Protein AF-A0A2J6XEN1-F1 (a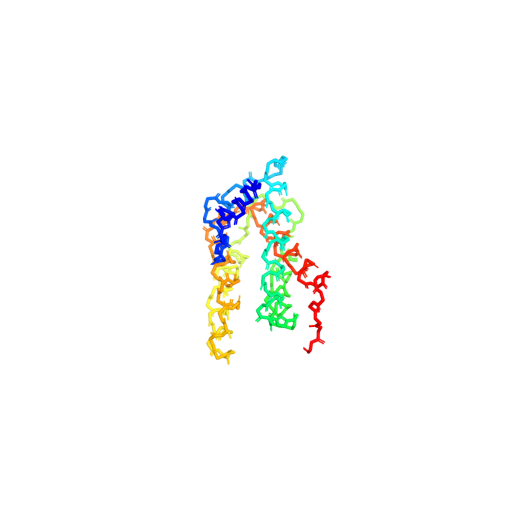fdb_monomer_lite)

Sequence (149 aa):
MVNHSSSGEQRERMPISPEKLKTILGGDTPEAINLLVKEADRLGKALKEKNLTTSQIRNIFGEVRSIEQEVRVGTEKLPPSVQRRLLMLKPKMAYQVGRFGNNQALKDLVETLSAAIDLIGDDVERFHSFVDLFEAILAYHRFYGGRAN

Secondary structure (DSSP, 8-state):
-------------SS--HHHHHHHTT-S-HHHHHHHHHHHHHHHHHHHHTT--HHHHHHHHHHHHHHHTTS-TT-SB--HHHHHHHHHHHHHHHHHHHHTTT-HHHHHHHHHHHHHHHHHTTBHHHHHHHHHHHHHHHHHHHHTT----

Radius of gyration: 16.38 Å; chains: 1; bounding box: 38×24×64 Å

Structure (mmCIF, N/CA/C/O backbone):
data_AF-A0A2J6XEN1-F1
#
_entry.id   AF-A0A2J6XEN1-F1
#
loop_
_atom_site.group_PDB
_atom_site.id
_atom_site.type_symbol
_atom_site.label_atom_id
_atom_site.label_alt_id
_atom_site.label_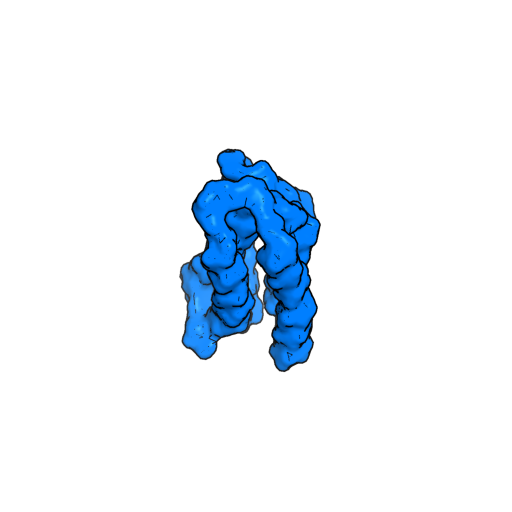comp_id
_atom_site.label_asym_id
_atom_site.label_entity_id
_atom_site.label_seq_id
_atom_site.pdbx_PDB_ins_code
_atom_site.Cartn_x
_atom_site.Cartn_y
_atom_site.Cartn_z
_atom_site.occupancy
_atom_site.B_iso_or_equiv
_atom_site.auth_seq_id
_atom_site.auth_comp_id
_atom_site.auth_asym_id
_atom_site.auth_atom_id
_atom_site.pdbx_PDB_model_num
ATOM 1 N N . ME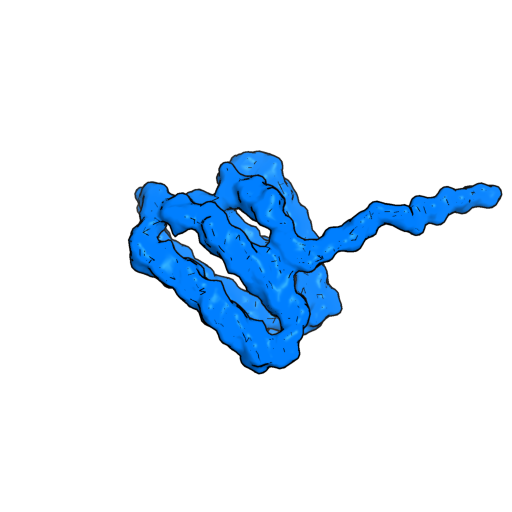T A 1 1 ? -16.884 1.488 -45.072 1.00 37.62 1 MET A N 1
ATOM 2 C CA . MET A 1 1 ? -15.663 1.740 -44.276 1.00 37.62 1 MET A CA 1
ATOM 3 C C . MET A 1 1 ? -16.092 1.876 -42.828 1.00 37.62 1 MET A C 1
ATOM 5 O O . MET A 1 1 ? -16.806 2.814 -42.506 1.00 37.62 1 MET A O 1
ATOM 9 N N . VAL A 1 2 ? -15.787 0.878 -41.999 1.00 37.78 2 VAL A N 1
ATOM 10 C CA . VAL A 1 2 ? -16.187 0.856 -40.587 1.00 37.78 2 VAL A CA 1
ATOM 11 C C . VAL A 1 2 ? -15.109 1.596 -39.800 1.00 37.78 2 VAL A C 1
ATOM 13 O O . VAL A 1 2 ? -14.006 1.074 -39.640 1.00 37.78 2 VAL A O 1
ATOM 16 N N . ASN A 1 3 ? -15.406 2.822 -39.363 1.00 34.50 3 ASN A N 1
ATOM 17 C CA . ASN A 1 3 ? -14.528 3.591 -38.482 1.00 34.50 3 ASN A CA 1
ATOM 18 C C . ASN A 1 3 ? -14.475 2.909 -37.112 1.00 34.50 3 ASN A C 1
ATOM 20 O O . ASN A 1 3 ? -15.335 3.117 -36.260 1.00 34.50 3 ASN A O 1
ATOM 24 N N . HIS A 1 4 ? -13.443 2.095 -36.907 1.00 40.75 4 HIS A N 1
ATOM 25 C CA . HIS A 1 4 ? -13.011 1.685 -35.581 1.00 40.75 4 HIS A CA 1
ATOM 26 C C . HIS A 1 4 ? -12.206 2.833 -34.973 1.00 40.75 4 HIS A C 1
ATOM 28 O O . HIS A 1 4 ? -10.979 2.848 -35.026 1.00 40.75 4 HIS A O 1
ATOM 34 N N . SER A 1 5 ? -12.895 3.807 -34.385 1.00 39.09 5 SER A N 1
ATOM 35 C CA . SER A 1 5 ? -12.264 4.763 -33.476 1.00 39.09 5 SER A CA 1
ATOM 36 C C . SER A 1 5 ? -12.072 4.098 -32.110 1.00 39.09 5 SER A C 1
ATOM 38 O O . SER A 1 5 ? -12.740 4.419 -31.135 1.00 39.09 5 SER A O 1
ATOM 40 N N . SER A 1 6 ? -11.147 3.138 -32.056 1.00 47.09 6 SER A N 1
ATOM 41 C CA . SER A 1 6 ? -10.455 2.759 -30.825 1.00 47.09 6 SER A CA 1
ATOM 42 C C . SER A 1 6 ? -9.430 3.850 -30.543 1.00 47.09 6 SER A C 1
ATOM 44 O O . SER A 1 6 ? -8.404 3.899 -31.215 1.00 47.09 6 SER A O 1
ATOM 46 N N . SER A 1 7 ? -9.730 4.782 -29.637 1.00 48.34 7 SER A N 1
ATOM 47 C CA . SER A 1 7 ? -8.768 5.748 -29.078 1.00 48.34 7 SER A CA 1
ATOM 48 C C . SER A 1 7 ? -9.453 6.554 -27.976 1.00 48.34 7 SER A C 1
ATOM 50 O O . SER A 1 7 ? -10.120 7.543 -28.266 1.00 48.34 7 SER A O 1
ATOM 52 N N . GLY A 1 8 ? -9.313 6.142 -26.714 1.00 39.28 8 GLY A N 1
ATOM 53 C CA . GLY A 1 8 ? -9.844 6.953 -25.616 1.00 39.28 8 GLY A CA 1
ATOM 54 C C . GLY A 1 8 ? -9.902 6.331 -24.227 1.00 39.28 8 GLY A C 1
ATOM 55 O O . GLY A 1 8 ? -10.263 7.050 -23.300 1.00 39.28 8 GLY A O 1
ATOM 56 N N . GLU A 1 9 ? -9.533 5.061 -24.030 1.00 39.81 9 GLU A N 1
ATOM 57 C CA . GLU A 1 9 ? -9.284 4.573 -22.671 1.00 39.81 9 GLU A CA 1
ATOM 58 C C . GLU A 1 9 ? -8.035 5.273 -22.146 1.00 39.81 9 GLU A C 1
ATOM 60 O O . GLU A 1 9 ? -6.895 4.987 -22.522 1.00 39.81 9 GLU A O 1
ATOM 65 N N . GLN A 1 10 ? -8.298 6.307 -21.355 1.00 41.84 10 GLN A N 1
ATOM 66 C CA . GLN A 1 10 ? -7.327 7.109 -20.646 1.00 41.84 10 GLN A CA 1
ATOM 67 C C . GLN A 1 10 ? -6.299 6.164 -20.030 1.00 41.84 10 GLN A C 1
ATOM 69 O O . GLN A 1 10 ? -6.638 5.300 -19.226 1.00 41.84 10 GLN A O 1
ATOM 74 N N . ARG A 1 11 ? -5.036 6.319 -20.442 1.00 50.72 11 ARG A N 1
ATOM 75 C CA . ARG A 1 11 ? -3.883 5.710 -19.778 1.00 50.72 11 ARG A CA 1
ATOM 76 C C . ARG A 1 11 ? -3.931 6.152 -18.320 1.00 50.72 11 ARG A C 1
ATOM 78 O O . ARG A 1 11 ? -3.430 7.230 -18.003 1.00 50.72 11 ARG A O 1
ATOM 85 N N . GLU A 1 12 ? -4.580 5.379 -17.461 1.00 58.53 12 GLU A N 1
ATOM 86 C CA . GLU A 1 12 ? -4.677 5.686 -16.044 1.00 58.53 12 GLU A CA 1
ATOM 87 C C . GLU A 1 12 ? -3.265 5.565 -15.472 1.00 58.53 12 GLU A C 1
ATOM 89 O O . GLU A 1 12 ? -2.726 4.472 -15.277 1.00 58.53 12 GLU A O 1
ATOM 94 N N . ARG A 1 13 ? -2.610 6.723 -15.341 1.00 71.69 13 ARG A N 1
ATOM 95 C CA . ARG A 1 13 ? -1.228 6.832 -14.888 1.00 71.69 13 ARG A CA 1
ATOM 96 C C . ARG A 1 13 ? -1.174 6.296 -13.461 1.00 71.69 13 ARG A C 1
ATOM 98 O O . ARG A 1 13 ? -1.999 6.665 -12.636 1.00 71.69 13 ARG A O 1
ATOM 105 N N . MET A 1 14 ? -0.223 5.409 -13.180 1.00 78.69 14 MET A N 1
ATOM 106 C CA . MET A 1 14 ? 0.229 5.203 -11.802 1.00 78.69 14 MET A CA 1
ATOM 107 C C . MET A 1 14 ? 0.735 6.556 -11.261 1.00 78.69 14 MET A C 1
ATOM 109 O O . MET A 1 14 ? 1.280 7.321 -12.070 1.00 78.69 14 MET A O 1
ATOM 113 N N . PRO A 1 15 ? 0.583 6.872 -9.960 1.00 93.06 15 PRO A N 1
ATOM 114 C CA . PRO A 1 15 ? 0.066 6.058 -8.837 1.00 93.06 15 PRO A CA 1
ATOM 115 C C . PRO A 1 15 ? -1.478 5.950 -8.749 1.00 93.06 15 PRO A C 1
ATOM 117 O O . PRO A 1 15 ? -2.192 6.508 -9.578 1.00 93.06 15 PRO A O 1
ATOM 120 N N . ILE A 1 16 ? -2.022 5.212 -7.765 1.00 95.56 16 ILE A N 1
ATOM 121 C CA . ILE A 1 16 ? -3.467 5.280 -7.431 1.00 95.56 16 ILE A CA 1
ATOM 122 C C . ILE A 1 16 ? -3.774 6.690 -6.898 1.00 95.56 16 ILE A C 1
ATOM 124 O O . ILE A 1 16 ? -3.015 7.227 -6.092 1.00 95.56 16 ILE A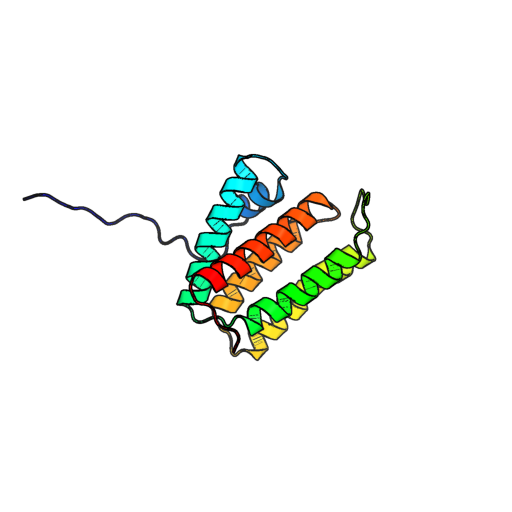 O 1
ATOM 128 N N . SER A 1 17 ? -4.872 7.306 -7.348 1.00 95.12 17 SER A N 1
ATOM 129 C CA . SER A 1 17 ? -5.213 8.673 -6.943 1.00 95.12 17 SER A CA 1
ATOM 130 C C . SER A 1 17 ? -5.669 8.756 -5.476 1.00 95.12 17 SER A C 1
ATOM 132 O O . SER A 1 17 ? -6.288 7.814 -4.973 1.00 95.12 17 SER A O 1
ATOM 134 N N . PRO A 1 18 ? -5.453 9.899 -4.793 1.00 94.62 18 PRO A N 1
ATOM 135 C CA . PRO A 1 18 ? -5.902 10.088 -3.412 1.00 94.62 18 PRO A CA 1
ATOM 136 C C . PRO A 1 18 ? -7.403 9.863 -3.205 1.00 94.62 18 PRO A C 1
ATOM 138 O O . PRO A 1 18 ? -7.795 9.311 -2.185 1.00 94.62 18 PRO A O 1
ATOM 141 N N . GLU A 1 19 ? -8.245 10.240 -4.170 1.00 95.69 19 GLU A N 1
ATOM 142 C CA . GLU A 1 19 ? -9.696 10.027 -4.072 1.00 95.69 19 GLU A CA 1
ATOM 143 C C . GLU A 1 19 ? -10.058 8.539 -4.097 1.00 95.69 19 GLU A C 1
ATOM 145 O O . GLU A 1 19 ? -10.834 8.083 -3.264 1.00 95.69 19 GLU A O 1
ATOM 150 N N . LYS A 1 20 ? -9.421 7.750 -4.973 1.00 97.06 20 LYS A N 1
ATOM 151 C CA . LYS A 1 20 ? -9.609 6.294 -4.979 1.00 97.06 20 LYS A CA 1
ATOM 152 C C . LYS A 1 20 ? -9.099 5.661 -3.689 1.00 97.06 20 LYS A C 1
ATOM 154 O O . LYS A 1 20 ? -9.752 4.769 -3.165 1.00 97.06 20 LYS A O 1
ATOM 159 N N . LEU A 1 21 ? -7.968 6.133 -3.159 1.00 97.81 21 LEU A N 1
ATOM 160 C CA . LEU A 1 21 ? -7.442 5.657 -1.879 1.00 97.81 21 LEU A CA 1
ATOM 161 C C . LEU A 1 21 ? -8.394 5.969 -0.721 1.00 97.81 21 LEU A C 1
ATOM 163 O O . LEU A 1 21 ? -8.613 5.100 0.111 1.00 97.81 21 LEU A O 1
ATOM 167 N N . LYS A 1 22 ? -9.014 7.154 -0.680 1.00 97.25 22 LYS A N 1
ATOM 168 C CA . LYS A 1 22 ? -10.041 7.465 0.329 1.00 97.25 22 LYS A CA 1
ATOM 169 C C . LYS A 1 22 ? -11.226 6.506 0.252 1.00 97.25 22 LYS A C 1
ATOM 171 O O . LYS A 1 22 ? -11.696 6.073 1.295 1.00 97.25 22 LYS A O 1
ATOM 176 N N . THR A 1 23 ? -11.688 6.166 -0.953 1.00 97.62 23 THR A N 1
ATOM 177 C CA . THR A 1 23 ? -12.768 5.186 -1.135 1.00 97.62 23 THR A CA 1
ATOM 178 C C . THR A 1 23 ? -12.332 3.788 -0.704 1.00 97.62 23 THR A C 1
ATOM 180 O O . THR A 1 23 ? -13.044 3.150 0.060 1.00 97.62 23 THR A O 1
ATOM 183 N N . ILE A 1 24 ? -11.154 3.328 -1.141 1.00 97.88 24 ILE A N 1
ATOM 184 C CA . ILE A 1 24 ? -10.606 2.005 -0.793 1.00 97.88 24 ILE A CA 1
ATOM 185 C C . ILE A 1 24 ? -10.436 1.859 0.720 1.00 97.88 24 ILE A C 1
ATOM 187 O O . ILE A 1 24 ? -10.810 0.842 1.285 1.00 97.88 24 ILE A O 1
ATOM 191 N N . LEU A 1 25 ? -9.898 2.885 1.380 1.00 96.81 25 LEU A N 1
ATOM 192 C CA . LEU A 1 25 ? -9.707 2.897 2.829 1.00 96.81 25 LEU A CA 1
ATOM 193 C C . LEU A 1 25 ? -10.995 3.268 3.583 1.00 96.81 25 LEU A C 1
ATOM 195 O O . LEU A 1 25 ? -10.993 3.335 4.802 1.00 96.81 25 LEU A O 1
ATOM 199 N N . GLY A 1 26 ? -12.104 3.528 2.891 1.00 89.81 26 GLY A N 1
ATOM 200 C CA . GLY A 1 26 ? -13.379 3.908 3.501 1.00 89.81 26 GLY A CA 1
ATOM 201 C C . GLY A 1 26 ? -14.093 2.776 4.252 1.00 89.81 26 GLY A C 1
ATOM 202 O O . GLY A 1 26 ? -15.176 3.020 4.782 1.00 89.81 26 GLY A O 1
ATOM 203 N N . GLY A 1 27 ? -13.511 1.572 4.296 1.00 80.81 27 GLY A N 1
ATOM 204 C CA . GLY A 1 27 ? -14.038 0.384 4.973 1.00 80.81 27 GLY A CA 1
ATOM 205 C C . GLY A 1 27 ? -14.698 -0.620 4.023 1.00 80.81 27 GLY A C 1
ATOM 206 O O . GLY A 1 27 ? -14.633 -0.482 2.802 1.00 80.81 27 GLY A O 1
ATOM 207 N N . ASP A 1 28 ? -15.387 -1.613 4.587 1.00 86.31 28 ASP A N 1
ATOM 208 C CA . ASP A 1 28 ? -15.883 -2.810 3.883 1.00 86.31 28 ASP A CA 1
ATOM 209 C C . ASP A 1 28 ? -17.181 -2.599 3.087 1.00 86.31 28 ASP A C 1
ATOM 211 O O . ASP A 1 28 ? -18.137 -3.378 3.149 1.00 86.31 28 ASP A O 1
ATOM 215 N N . THR A 1 29 ? -17.247 -1.521 2.312 1.00 94.06 29 THR A N 1
ATOM 216 C CA . THR A 1 29 ? -18.352 -1.331 1.369 1.00 94.06 29 THR A CA 1
ATOM 217 C C . THR A 1 29 ? -18.104 -2.135 0.088 1.00 94.06 29 THR A C 1
ATOM 219 O O . THR A 1 29 ? -16.957 -2.263 -0.350 1.00 94.06 29 THR A O 1
ATOM 222 N N . PRO A 1 30 ? -19.154 -2.629 -0.599 1.00 95.62 30 PRO A N 1
ATOM 223 C CA . PRO A 1 30 ? -18.983 -3.283 -1.897 1.00 95.62 30 PRO A CA 1
ATOM 224 C C . PRO A 1 30 ? -18.254 -2.406 -2.922 1.00 95.62 30 PRO A C 1
ATOM 226 O O . PRO A 1 30 ? -17.520 -2.916 -3.765 1.00 95.62 30 PRO A O 1
ATOM 229 N N . GLU A 1 31 ? -18.440 -1.086 -2.859 1.00 95.94 31 GLU A N 1
ATOM 230 C CA . GLU A 1 31 ? -17.727 -0.134 -3.711 1.00 95.94 31 GLU A CA 1
ATOM 231 C C . GLU A 1 31 ? -16.223 -0.131 -3.416 1.00 95.94 31 GLU A C 1
ATOM 233 O O . GLU A 1 31 ? -15.424 -0.300 -4.339 1.00 95.94 31 GLU A O 1
ATOM 238 N N . ALA A 1 32 ? -15.839 -0.005 -2.143 1.00 96.75 32 ALA A N 1
ATOM 239 C CA . ALA A 1 32 ? -14.444 -0.009 -1.716 1.00 96.75 32 ALA A CA 1
ATOM 240 C C . ALA A 1 32 ? -13.739 -1.323 -2.074 1.00 96.75 32 ALA A C 1
ATOM 242 O O . ALA A 1 32 ? -12.662 -1.287 -2.667 1.00 96.75 32 ALA A O 1
ATOM 243 N N . ILE A 1 33 ? -14.374 -2.470 -1.807 1.00 96.50 33 ILE A N 1
ATOM 244 C CA . ILE A 1 33 ? -13.817 -3.800 -2.100 1.00 96.50 33 ILE A CA 1
ATOM 245 C C . ILE A 1 33 ? -13.600 -3.977 -3.607 1.00 96.50 33 ILE A C 1
ATOM 247 O O . ILE A 1 33 ? -12.515 -4.364 -4.046 1.00 96.50 33 ILE A O 1
ATOM 251 N N . ASN A 1 34 ? -14.606 -3.654 -4.426 1.00 97.50 34 ASN A N 1
ATOM 252 C CA . ASN A 1 34 ? -14.480 -3.756 -5.881 1.00 97.50 34 ASN A CA 1
ATOM 253 C C . ASN A 1 34 ? -13.402 -2.809 -6.424 1.00 97.50 34 ASN A C 1
ATOM 255 O O . ASN A 1 34 ? -12.652 -3.179 -7.332 1.00 97.50 34 ASN A O 1
ATOM 259 N N . LEU A 1 35 ? -13.306 -1.596 -5.873 1.00 97.88 35 LEU A N 1
ATOM 260 C CA . LEU A 1 35 ? -12.293 -0.630 -6.279 1.00 97.88 35 LEU A CA 1
ATOM 261 C C . LEU A 1 35 ? -10.885 -1.073 -5.862 1.00 97.88 35 LEU A C 1
ATOM 263 O O . LEU A 1 35 ? -9.965 -0.953 -6.668 1.00 97.88 35 LEU A O 1
ATOM 267 N N . LEU A 1 36 ? -10.722 -1.634 -4.660 1.00 97.94 36 LEU A N 1
ATOM 268 C CA . LEU A 1 36 ? -9.466 -2.202 -4.168 1.00 97.94 36 LEU A CA 1
ATOM 269 C C . LEU A 1 36 ? -8.967 -3.277 -5.126 1.00 97.94 36 LEU A C 1
ATOM 271 O O . LEU A 1 36 ? -7.853 -3.168 -5.633 1.00 97.94 36 LEU A O 1
ATOM 275 N N . VAL A 1 37 ? -9.805 -4.275 -5.427 1.00 97.94 37 VAL A N 1
ATOM 276 C CA . VAL A 1 37 ? -9.445 -5.384 -6.323 1.00 97.94 37 VAL A CA 1
ATOM 277 C C . VAL A 1 37 ? -9.078 -4.860 -7.713 1.00 97.94 37 VAL A C 1
ATOM 279 O O . VAL A 1 37 ? -8.037 -5.230 -8.256 1.00 97.94 37 VAL A O 1
ATOM 282 N N . LYS A 1 38 ? -9.884 -3.946 -8.270 1.00 97.94 38 LYS A N 1
ATOM 283 C CA . LYS A 1 38 ? -9.644 -3.349 -9.591 1.00 97.94 38 LYS A CA 1
ATOM 284 C C . LYS A 1 38 ? -8.326 -2.572 -9.655 1.00 97.94 38 LYS A C 1
ATOM 286 O O . LYS A 1 38 ? -7.567 -2.721 -10.614 1.00 97.94 38 LYS A O 1
ATOM 291 N N . GLU A 1 39 ? -8.049 -1.723 -8.668 1.00 97.88 39 GLU A N 1
ATOM 292 C CA . GLU A 1 39 ? -6.821 -0.924 -8.647 1.00 97.88 39 GLU A CA 1
ATOM 293 C C . GLU A 1 39 ? -5.587 -1.771 -8.336 1.00 97.88 39 GLU A C 1
ATOM 295 O O . GLU A 1 39 ? -4.525 -1.525 -8.912 1.00 97.88 39 GLU A O 1
ATOM 300 N N . ALA A 1 40 ? -5.723 -2.786 -7.481 1.00 97.75 40 ALA A N 1
ATOM 301 C CA . ALA A 1 40 ? -4.664 -3.740 -7.192 1.00 97.75 40 ALA A CA 1
ATOM 302 C C . ALA A 1 40 ? -4.271 -4.551 -8.433 1.00 97.75 40 ALA A C 1
ATOM 304 O O . ALA A 1 40 ? -3.079 -4.695 -8.708 1.00 97.75 40 ALA A O 1
ATOM 305 N N . ASP A 1 41 ? -5.253 -5.012 -9.213 1.00 98.00 41 ASP A N 1
ATOM 306 C CA . ASP A 1 41 ? -5.041 -5.684 -10.497 1.00 98.00 41 ASP A CA 1
ATOM 307 C C . ASP A 1 41 ? -4.284 -4.780 -11.479 1.00 98.00 41 ASP A C 1
ATOM 309 O O . ASP A 1 41 ? -3.172 -5.095 -11.926 1.00 98.00 41 ASP A O 1
ATOM 313 N N . ARG A 1 42 ? -4.837 -3.586 -11.729 1.00 96.19 42 ARG A N 1
ATOM 314 C CA . ARG A 1 42 ? -4.246 -2.582 -12.622 1.00 96.19 42 ARG A CA 1
ATOM 315 C C . ARG A 1 42 ? -2.803 -2.257 -12.232 1.00 96.19 42 ARG A C 1
ATOM 317 O O . ARG A 1 42 ? -1.918 -2.242 -13.092 1.00 96.19 42 ARG A O 1
ATOM 324 N N . LEU A 1 43 ? -2.560 -1.982 -10.950 1.00 96.12 43 LEU A N 1
ATOM 325 C CA . LEU A 1 43 ? -1.240 -1.607 -10.458 1.00 96.12 43 LEU A CA 1
ATOM 326 C C . LEU A 1 43 ? -0.278 -2.799 -10.485 1.00 96.12 43 LEU A C 1
ATOM 328 O O . LEU A 1 43 ? 0.836 -2.656 -10.984 1.00 96.12 43 LEU A O 1
ATOM 332 N N . GLY A 1 44 ? -0.703 -3.981 -10.033 1.00 95.62 44 GLY A N 1
ATOM 333 C CA . GLY A 1 44 ? 0.098 -5.206 -10.069 1.00 95.62 44 GLY A CA 1
ATOM 334 C C . GLY A 1 44 ? 0.584 -5.540 -11.482 1.00 95.62 44 GLY A C 1
ATOM 335 O O . GLY A 1 44 ? 1.775 -5.807 -11.684 1.00 95.62 44 GLY A O 1
ATOM 336 N N . LYS A 1 45 ? -0.302 -5.422 -12.481 1.00 95.38 45 LYS A N 1
ATOM 337 C CA . LYS A 1 45 ? 0.039 -5.566 -13.903 1.00 95.38 45 LYS A CA 1
ATOM 338 C C . LYS A 1 45 ? 1.084 -4.547 -14.350 1.00 95.38 45 LYS A C 1
ATOM 340 O O . LYS A 1 45 ? 2.117 -4.926 -14.904 1.00 95.38 45 LYS A O 1
ATOM 345 N N . ALA A 1 46 ? 0.848 -3.266 -14.071 1.00 94.25 46 ALA A N 1
ATOM 346 C CA . ALA A 1 46 ? 1.733 -2.185 -14.491 1.00 94.25 46 ALA A CA 1
ATOM 347 C C . ALA A 1 46 ? 3.132 -2.287 -13.851 1.00 94.25 46 ALA A C 1
ATOM 349 O O . ALA A 1 46 ? 4.144 -2.059 -14.516 1.00 94.25 46 ALA A O 1
ATOM 350 N N . LEU A 1 47 ? 3.216 -2.695 -12.579 1.00 93.75 47 LEU A N 1
ATOM 351 C CA . LEU A 1 47 ? 4.488 -2.941 -11.892 1.00 93.75 47 LEU A CA 1
ATOM 352 C C . LEU A 1 47 ? 5.281 -4.069 -12.558 1.00 93.75 47 LEU A C 1
ATOM 354 O O . LEU A 1 47 ? 6.496 -3.950 -12.734 1.00 93.75 47 LEU A O 1
ATOM 358 N N . LYS A 1 48 ? 4.599 -5.146 -12.968 1.00 93.50 48 LYS A N 1
ATOM 359 C CA . LYS A 1 48 ? 5.228 -6.240 -13.712 1.00 93.50 48 LYS A CA 1
ATOM 360 C C . LYS A 1 48 ? 5.704 -5.772 -15.084 1.00 93.50 48 LYS A C 1
ATOM 362 O O . LYS A 1 48 ? 6.814 -6.111 -15.484 1.00 93.50 48 LYS A O 1
ATOM 367 N N . GLU A 1 49 ? 4.893 -5.011 -15.818 1.00 92.31 49 GLU A N 1
ATOM 368 C CA . GLU A 1 49 ? 5.249 -4.502 -17.154 1.00 92.31 49 GLU A CA 1
ATOM 369 C C . GLU A 1 49 ? 6.480 -3.591 -17.112 1.00 92.31 49 GLU A C 1
ATOM 371 O O . GLU A 1 49 ? 7.295 -3.599 -18.033 1.00 92.31 49 GLU A O 1
ATOM 376 N N . LYS A 1 50 ? 6.664 -2.873 -16.002 1.00 90.94 50 LYS A N 1
ATOM 377 C CA . LYS A 1 50 ? 7.852 -2.059 -15.728 1.00 90.94 50 LYS A CA 1
ATOM 378 C C . LYS A 1 50 ? 8.998 -2.830 -15.047 1.00 90.94 50 LYS A C 1
ATOM 380 O O . LYS A 1 50 ? 9.937 -2.210 -14.552 1.00 90.94 50 LYS A O 1
ATOM 385 N N . ASN A 1 51 ? 8.951 -4.165 -15.034 1.00 89.62 51 ASN A N 1
ATOM 386 C CA . ASN A 1 51 ? 9.989 -5.059 -14.507 1.00 89.62 51 ASN A CA 1
ATOM 387 C C . ASN A 1 51 ? 10.356 -4.832 -13.027 1.00 89.62 51 ASN A C 1
ATOM 389 O O . ASN A 1 51 ? 11.503 -5.059 -12.634 1.00 89.62 51 ASN A O 1
ATOM 393 N N . LEU A 1 52 ? 9.410 -4.400 -12.184 1.00 91.38 52 LEU A N 1
ATOM 394 C CA . LEU A 1 52 ? 9.650 -4.366 -10.741 1.00 91.38 52 LEU A CA 1
ATOM 395 C C . LEU A 1 52 ? 9.782 -5.801 -10.209 1.00 91.38 52 LEU A C 1
ATOM 397 O O . LEU A 1 52 ? 8.949 -6.654 -10.527 1.00 91.38 52 LEU A O 1
ATOM 401 N N . THR A 1 53 ? 10.817 -6.093 -9.417 1.00 90.31 53 THR A N 1
ATOM 402 C CA . THR A 1 53 ? 11.040 -7.462 -8.929 1.00 90.31 53 THR A CA 1
ATOM 403 C C . THR A 1 53 ? 10.160 -7.776 -7.722 1.00 90.31 53 THR A C 1
ATOM 405 O O . THR A 1 53 ? 9.843 -6.909 -6.906 1.00 90.31 53 THR A O 1
ATOM 408 N N . THR A 1 54 ? 9.821 -9.057 -7.541 1.00 88.56 54 THR A N 1
ATOM 409 C CA . THR A 1 54 ? 9.072 -9.487 -6.348 1.00 88.56 54 THR A CA 1
ATOM 410 C C . THR A 1 54 ? 9.866 -9.238 -5.066 1.00 88.56 54 THR A C 1
ATOM 412 O O . THR A 1 54 ? 9.268 -8.962 -4.034 1.00 88.56 54 THR A O 1
ATOM 415 N N . SER A 1 55 ? 11.201 -9.335 -5.101 1.00 88.50 55 SER A N 1
ATOM 416 C CA . SER A 1 55 ? 12.054 -9.078 -3.935 1.00 88.50 55 SER A CA 1
ATOM 417 C C . SER A 1 55 ? 11.942 -7.629 -3.452 1.00 88.50 55 SER A C 1
ATOM 419 O O . SER A 1 55 ? 11.819 -7.409 -2.250 1.00 88.50 55 SER A O 1
ATOM 421 N N . GLN A 1 56 ? 11.877 -6.654 -4.364 1.00 88.44 56 GLN A N 1
ATOM 422 C CA . GLN A 1 56 ? 11.679 -5.244 -4.010 1.00 88.44 56 GLN A CA 1
ATOM 423 C C . GLN A 1 56 ? 10.325 -5.012 -3.328 1.00 88.44 56 GLN A C 1
ATOM 425 O O . GLN A 1 56 ? 10.274 -4.404 -2.263 1.00 88.44 56 GLN A O 1
ATOM 430 N N . ILE A 1 57 ? 9.244 -5.560 -3.891 1.00 90.81 57 ILE A N 1
ATOM 431 C CA . ILE A 1 57 ? 7.894 -5.430 -3.318 1.00 90.81 57 ILE A CA 1
ATOM 432 C C . ILE A 1 57 ? 7.807 -6.162 -1.968 1.00 90.81 57 ILE A C 1
ATOM 434 O O . ILE A 1 57 ? 7.315 -5.611 -0.984 1.00 90.81 57 ILE A O 1
ATOM 438 N N . ARG A 1 58 ? 8.342 -7.390 -1.890 1.00 90.12 58 ARG A N 1
ATOM 439 C CA . ARG A 1 58 ? 8.312 -8.236 -0.686 1.00 90.12 58 ARG A CA 1
ATOM 440 C C . ARG A 1 58 ? 9.056 -7.605 0.487 1.00 90.12 58 ARG A C 1
ATOM 442 O O . ARG A 1 58 ? 8.599 -7.756 1.612 1.00 90.12 58 ARG A O 1
ATOM 449 N N . ASN A 1 59 ? 10.169 -6.913 0.246 1.00 89.19 59 ASN A N 1
ATOM 450 C CA . ASN A 1 59 ? 10.916 -6.250 1.318 1.00 89.19 59 ASN A CA 1
ATOM 451 C C . ASN A 1 59 ? 10.062 -5.196 2.035 1.00 89.19 59 ASN A C 1
ATOM 453 O O . ASN A 1 59 ? 10.096 -5.116 3.258 1.00 89.19 59 ASN A O 1
ATOM 457 N N . ILE A 1 60 ? 9.272 -4.424 1.285 1.00 93.69 60 ILE A N 1
ATOM 458 C CA . ILE A 1 60 ? 8.353 -3.429 1.852 1.00 93.69 60 ILE A CA 1
ATOM 459 C C . ILE A 1 60 ? 7.163 -4.138 2.520 1.00 93.69 60 ILE A C 1
ATOM 461 O O . ILE A 1 60 ? 6.821 -3.833 3.660 1.00 93.69 60 ILE A O 1
ATOM 465 N N . PHE A 1 61 ? 6.569 -5.130 1.848 1.00 95.69 61 PHE A N 1
ATOM 466 C CA . PHE A 1 61 ? 5.416 -5.873 2.370 1.00 95.69 61 PHE A CA 1
ATOM 467 C C . PHE A 1 61 ? 5.720 -6.629 3.668 1.00 95.69 61 PHE A C 1
ATOM 469 O O . PHE A 1 61 ? 4.895 -6.657 4.575 1.00 95.69 61 PHE A O 1
ATOM 476 N N . GLY A 1 62 ? 6.919 -7.202 3.799 1.00 96.06 62 GLY A N 1
ATOM 477 C CA . GLY A 1 62 ? 7.344 -7.876 5.025 1.00 96.06 62 GLY A CA 1
ATOM 478 C C . GLY A 1 62 ? 7.379 -6.936 6.230 1.00 96.06 62 GLY A C 1
ATOM 479 O O . GLY A 1 62 ? 7.007 -7.336 7.331 1.00 96.06 62 GLY A O 1
ATOM 480 N N . GLU A 1 63 ? 7.764 -5.673 6.030 1.00 95.31 63 GLU A N 1
ATOM 481 C CA . GLU A 1 63 ? 7.729 -4.682 7.104 1.00 95.31 63 GLU A CA 1
ATOM 482 C C . GLU A 1 63 ? 6.292 -4.301 7.482 1.00 95.31 63 GLU A C 1
ATOM 484 O O . GLU A 1 63 ? 5.985 -4.209 8.668 1.00 95.31 63 GLU A O 1
ATOM 489 N N . VAL A 1 64 ? 5.400 -4.164 6.495 1.00 97.44 64 VAL A N 1
ATOM 490 C CA . VAL A 1 64 ? 3.964 -3.932 6.727 1.00 97.44 64 VAL A CA 1
ATOM 491 C C . VAL A 1 64 ? 3.340 -5.081 7.522 1.00 97.44 64 VAL A C 1
ATOM 493 O O . VAL A 1 64 ? 2.727 -4.829 8.555 1.00 97.44 64 VAL A O 1
ATOM 496 N N . ARG A 1 65 ? 3.586 -6.339 7.132 1.00 97.62 65 ARG A N 1
ATOM 497 C CA . ARG A 1 65 ? 3.131 -7.525 7.883 1.00 97.62 65 ARG A CA 1
ATOM 498 C C . ARG A 1 65 ? 3.689 -7.565 9.309 1.00 97.62 65 ARG A C 1
ATOM 500 O O . ARG A 1 65 ? 2.988 -7.941 10.240 1.00 97.62 65 ARG A O 1
ATOM 507 N N . SER A 1 66 ? 4.938 -7.144 9.512 1.00 97.44 66 SER A N 1
ATOM 508 C CA . SER A 1 66 ? 5.523 -7.041 10.857 1.00 97.44 66 SER A CA 1
ATOM 509 C C . SER A 1 66 ? 4.868 -5.955 11.720 1.00 97.44 66 SER A C 1
ATOM 511 O O . SER A 1 66 ? 4.879 -6.073 12.943 1.00 97.44 66 SER A O 1
ATOM 513 N N . ILE A 1 67 ? 4.353 -4.878 11.125 1.00 97.00 67 ILE A N 1
ATOM 514 C CA . ILE A 1 67 ? 3.580 -3.854 11.847 1.00 97.00 67 ILE A CA 1
ATOM 515 C C . ILE A 1 67 ? 2.189 -4.390 12.177 1.00 97.00 67 ILE A C 1
ATOM 517 O O . ILE A 1 67 ? 1.728 -4.240 13.302 1.00 97.00 67 ILE A O 1
ATOM 521 N N . GLU A 1 68 ? 1.551 -5.061 11.223 1.00 97.06 68 GLU A N 1
ATOM 522 C CA . GLU A 1 68 ? 0.229 -5.661 11.399 1.00 97.06 68 GLU A CA 1
ATOM 523 C C . GLU A 1 68 ? 0.192 -6.679 12.540 1.00 97.06 68 GLU A C 1
ATOM 525 O O . GLU A 1 68 ? -0.718 -6.650 13.359 1.00 97.06 68 GLU A O 1
ATOM 530 N N . GLN A 1 69 ? 1.230 -7.505 12.678 1.00 96.31 69 GLN A N 1
ATOM 531 C CA . GLN A 1 69 ? 1.358 -8.464 13.782 1.00 96.31 69 GLN A CA 1
ATOM 532 C C . GLN A 1 69 ? 1.387 -7.824 15.182 1.00 96.31 69 GLN A C 1
ATOM 534 O O . GLN A 1 69 ? 1.160 -8.521 16.171 1.00 96.31 69 GLN A O 1
ATOM 539 N N . GLU A 1 70 ? 1.677 -6.524 15.301 1.00 95.00 70 GLU A N 1
ATOM 540 C CA . GLU A 1 70 ? 1.616 -5.809 16.582 1.00 95.00 70 GLU A CA 1
ATOM 541 C C . GLU A 1 70 ? 0.199 -5.327 16.929 1.00 95.00 70 GLU A C 1
ATOM 543 O O . GLU A 1 70 ? -0.066 -4.993 18.088 1.00 95.00 70 GLU A O 1
ATOM 548 N N . VAL A 1 71 ? -0.714 -5.303 15.953 1.00 95.56 71 VAL A N 1
ATOM 549 C CA . VAL A 1 71 ? -2.116 -4.926 16.143 1.00 95.56 71 VAL A CA 1
ATOM 550 C C . VAL A 1 71 ? -2.877 -6.140 16.672 1.00 95.56 71 VAL A C 1
ATOM 552 O O . VAL A 1 71 ? -2.989 -7.176 16.022 1.00 95.56 71 VAL A O 1
ATOM 555 N N . ARG A 1 72 ? -3.383 -6.039 17.903 1.00 91.94 72 ARG A N 1
ATOM 556 C CA . ARG A 1 72 ? -4.113 -7.137 18.549 1.00 91.94 72 ARG A CA 1
ATOM 557 C C . ARG A 1 72 ? -5.556 -7.181 18.066 1.00 91.94 72 ARG A C 1
ATOM 559 O O . ARG A 1 72 ? -6.154 -6.143 17.789 1.00 91.94 72 ARG A O 1
ATOM 566 N N . VAL A 1 73 ? -6.147 -8.373 18.074 1.00 90.00 73 VAL A N 1
ATOM 567 C CA . VAL A 1 73 ? -7.590 -8.536 17.860 1.00 90.00 73 VAL A CA 1
ATOM 568 C C . VAL A 1 73 ? -8.351 -7.694 18.891 1.00 90.00 73 VAL A C 1
ATOM 570 O O . VAL A 1 73 ? -8.012 -7.713 20.075 1.00 90.00 73 VAL A O 1
ATOM 573 N N . GLY A 1 74 ? -9.358 -6.947 18.434 1.00 91.25 74 GLY A N 1
ATOM 574 C CA . GLY A 1 74 ? -10.144 -6.041 19.278 1.00 91.25 74 GLY A CA 1
ATOM 575 C C . GLY A 1 74 ? -9.484 -4.688 19.562 1.00 91.25 74 GLY A C 1
ATOM 576 O O . GLY A 1 74 ? -9.965 -3.954 20.419 1.00 91.25 74 GLY A O 1
ATOM 577 N N . THR A 1 75 ? -8.387 -4.343 18.880 1.00 93.38 75 THR A N 1
ATOM 578 C CA . THR A 1 75 ? -7.829 -2.985 18.934 1.00 93.38 75 THR A CA 1
ATOM 579 C C . THR A 1 75 ? -8.818 -2.004 18.304 1.00 93.38 75 THR A C 1
ATOM 581 O O . THR A 1 75 ? -9.139 -2.141 17.131 1.00 93.38 75 THR A O 1
ATOM 584 N N . GLU A 1 76 ? -9.279 -1.007 19.062 1.00 93.69 76 GLU A N 1
ATOM 585 C CA . GLU A 1 76 ? -10.186 0.036 18.549 1.00 93.69 76 GLU A CA 1
ATOM 586 C C . GLU A 1 76 ? -9.438 1.131 17.773 1.00 93.69 76 GLU A C 1
ATOM 588 O O . GLU A 1 76 ? -9.950 1.687 16.806 1.00 93.69 76 GLU A O 1
ATOM 593 N N . LYS A 1 77 ? -8.215 1.454 18.212 1.00 96.94 77 LYS A N 1
ATOM 594 C CA . LYS A 1 77 ? -7.345 2.475 17.618 1.00 96.94 77 LYS A CA 1
ATOM 595 C C . LYS A 1 77 ? -5.904 2.008 17.603 1.00 96.94 77 LYS A C 1
ATOM 597 O O . LYS A 1 77 ? -5.429 1.428 18.582 1.00 96.94 77 LYS A O 1
ATOM 602 N N . LEU A 1 78 ? -5.182 2.316 16.530 1.00 97.50 78 LEU A N 1
ATOM 603 C CA . LEU A 1 78 ? -3.774 1.958 16.409 1.00 97.50 78 LEU A CA 1
ATOM 604 C C . LEU A 1 78 ? -2.978 2.565 17.573 1.00 97.50 78 LEU A C 1
ATOM 606 O O . LEU A 1 78 ? -3.062 3.774 17.806 1.00 97.50 78 LEU A O 1
ATOM 610 N N . PRO A 1 79 ? -2.165 1.781 18.299 1.00 96.50 79 PRO A N 1
ATOM 611 C CA . PRO A 1 79 ? -1.348 2.330 19.369 1.00 96.50 79 PRO A CA 1
ATOM 612 C C . PRO A 1 79 ? -0.267 3.268 18.800 1.00 96.50 79 PRO A C 1
ATOM 614 O O . PRO A 1 79 ? 0.206 3.057 17.678 1.00 96.50 79 PRO A O 1
ATOM 617 N N . PRO A 1 80 ? 0.209 4.269 19.569 1.00 96.88 80 PRO A N 1
ATOM 618 C CA . PRO A 1 80 ? 1.221 5.219 19.096 1.00 96.88 80 PRO A CA 1
ATOM 619 C C . PRO A 1 80 ? 2.507 4.568 18.561 1.00 96.88 80 PRO A C 1
ATOM 621 O O . PRO A 1 80 ? 3.145 5.103 17.655 1.00 96.88 80 PRO A O 1
ATOM 624 N N . SER A 1 81 ? 2.890 3.399 19.088 1.00 96.00 81 SER A N 1
ATOM 625 C CA . SER A 1 81 ? 4.028 2.619 18.586 1.00 96.00 81 SER A CA 1
ATOM 626 C C . SER A 1 81 ? 3.820 2.152 17.143 1.00 96.00 81 SER A C 1
ATOM 628 O O . SER A 1 81 ? 4.713 2.333 16.313 1.00 96.00 81 SER A O 1
ATOM 630 N N . VAL A 1 82 ? 2.636 1.622 16.830 1.00 97.38 82 VAL A N 1
ATOM 631 C CA . VAL A 1 82 ? 2.250 1.168 15.487 1.00 97.38 82 VAL A CA 1
ATOM 632 C C . VAL A 1 82 ? 2.133 2.356 14.540 1.00 97.38 82 VAL A C 1
ATOM 634 O O . VAL A 1 82 ? 2.755 2.337 13.479 1.00 97.38 82 VAL A O 1
ATOM 637 N N . GLN A 1 83 ? 1.452 3.431 14.953 1.00 97.88 83 GLN A N 1
ATOM 638 C CA . GLN A 1 83 ? 1.351 4.664 14.159 1.00 97.88 83 GLN A CA 1
ATOM 639 C C . GLN A 1 83 ? 2.739 5.210 13.793 1.00 97.88 83 GLN A C 1
ATOM 641 O O . GLN A 1 83 ? 3.016 5.528 12.635 1.00 97.88 83 GLN A O 1
ATOM 646 N N . ARG A 1 84 ? 3.665 5.255 14.762 1.00 97.62 84 ARG A N 1
ATOM 647 C CA . ARG A 1 84 ? 5.046 5.686 14.520 1.00 97.62 84 ARG A CA 1
ATOM 648 C C . ARG A 1 84 ? 5.757 4.775 13.523 1.00 97.62 84 ARG A C 1
ATOM 650 O O . ARG A 1 84 ? 6.447 5.282 12.641 1.00 97.62 84 ARG A O 1
ATOM 657 N N . ARG A 1 85 ? 5.643 3.449 13.658 1.00 97.38 85 ARG A N 1
ATOM 658 C CA . ARG A 1 85 ? 6.281 2.502 12.724 1.00 97.38 85 ARG A CA 1
ATOM 659 C C . ARG A 1 85 ? 5.723 2.651 11.309 1.00 97.38 85 ARG A C 1
ATOM 661 O O . ARG A 1 85 ? 6.512 2.703 10.369 1.00 97.38 85 ARG A O 1
ATOM 668 N N . LEU A 1 86 ? 4.407 2.794 11.181 1.00 97.00 86 LEU A N 1
ATOM 669 C CA . LEU A 1 86 ? 3.706 3.014 9.919 1.00 97.00 86 LEU A CA 1
ATOM 670 C C . LEU A 1 86 ? 4.188 4.297 9.226 1.00 97.00 86 LEU A C 1
ATOM 672 O O . LEU A 1 86 ? 4.613 4.252 8.075 1.00 97.00 86 LEU A O 1
ATOM 676 N N . LEU A 1 87 ? 4.251 5.422 9.947 1.00 97.75 87 LEU A N 1
ATOM 677 C CA . LEU A 1 87 ? 4.791 6.681 9.414 1.00 97.75 87 LEU A CA 1
ATOM 678 C C . LEU A 1 87 ? 6.270 6.563 9.013 1.00 97.75 87 LEU A C 1
ATOM 680 O O . LEU A 1 87 ? 6.693 7.116 7.996 1.00 97.75 87 LEU A O 1
ATOM 684 N N . MET A 1 88 ? 7.061 5.802 9.774 1.00 97.69 88 MET A N 1
ATOM 685 C CA . MET A 1 88 ? 8.477 5.559 9.484 1.00 97.69 88 MET A CA 1
ATOM 686 C C . MET A 1 88 ? 8.721 4.654 8.267 1.00 97.69 88 MET A C 1
ATOM 688 O O . MET A 1 88 ? 9.858 4.602 7.789 1.00 97.69 88 MET A O 1
ATOM 692 N N . LEU A 1 89 ? 7.698 3.997 7.708 1.00 96.94 89 LEU A N 1
ATOM 693 C CA . LEU A 1 89 ? 7.832 3.312 6.419 1.00 96.94 89 LEU A CA 1
ATOM 694 C C . LEU A 1 89 ? 8.129 4.291 5.284 1.00 96.94 89 LEU A C 1
ATOM 696 O O . LEU A 1 89 ? 8.924 3.969 4.405 1.00 96.94 89 LEU A O 1
ATOM 700 N N . LYS A 1 90 ? 7.551 5.499 5.310 1.00 97.38 90 LYS A N 1
ATOM 701 C CA . LYS A 1 90 ? 7.734 6.510 4.255 1.00 97.38 90 LYS A CA 1
ATOM 702 C C . LYS A 1 90 ? 9.218 6.827 3.991 1.00 97.38 90 LYS A C 1
ATOM 704 O O . LYS A 1 90 ? 9.666 6.633 2.858 1.00 97.38 90 LYS A O 1
ATOM 709 N N . PRO A 1 91 ? 10.034 7.232 4.990 1.00 96.94 91 PRO A N 1
ATOM 710 C CA . PRO A 1 91 ? 11.462 7.467 4.764 1.00 96.94 91 PRO A CA 1
ATOM 711 C C . PRO A 1 91 ? 12.243 6.192 4.403 1.00 96.94 91 PRO A C 1
ATOM 713 O O . PRO A 1 91 ? 13.184 6.263 3.612 1.00 96.94 91 PRO A O 1
ATOM 716 N N . LYS A 1 92 ? 11.856 5.014 4.915 1.00 94.62 92 LYS A N 1
ATOM 717 C CA . LYS A 1 92 ? 12.503 3.740 4.546 1.00 94.62 92 LYS A CA 1
ATOM 718 C C . LYS A 1 92 ? 12.277 3.386 3.077 1.00 94.62 92 LYS A C 1
ATOM 720 O O . LYS A 1 92 ? 13.224 3.029 2.378 1.00 94.62 92 LYS A O 1
ATOM 725 N N . MET A 1 93 ? 11.047 3.532 2.596 1.00 95.12 93 MET A N 1
ATOM 726 C CA . MET A 1 93 ? 10.689 3.337 1.193 1.00 95.12 93 MET A CA 1
ATOM 727 C C . MET A 1 93 ? 11.389 4.355 0.283 1.00 95.12 93 MET A C 1
ATOM 729 O O . MET A 1 93 ? 11.932 3.976 -0.754 1.00 95.12 93 MET A O 1
ATOM 733 N N . ALA A 1 94 ? 11.466 5.626 0.696 1.00 93.69 94 ALA A N 1
ATOM 734 C CA . ALA A 1 94 ? 12.200 6.658 -0.040 1.00 93.69 94 ALA A CA 1
ATOM 735 C C . ALA A 1 94 ? 13.696 6.316 -0.190 1.00 93.69 94 ALA A C 1
ATOM 737 O O . ALA A 1 94 ? 14.268 6.465 -1.272 1.00 93.69 94 ALA A O 1
ATOM 738 N N . TYR A 1 95 ? 14.326 5.782 0.862 1.00 92.75 95 TYR A N 1
ATOM 739 C CA . TYR A 1 95 ? 15.700 5.285 0.780 1.00 92.75 95 TYR A CA 1
ATOM 740 C C . TYR A 1 95 ? 15.837 4.114 -0.206 1.00 92.75 95 TYR A C 1
ATOM 742 O O . TYR A 1 95 ? 16.778 4.091 -1.001 1.00 92.75 95 TYR A O 1
ATOM 750 N N . GLN A 1 96 ? 14.895 3.162 -0.208 1.00 90.00 96 GLN A N 1
ATOM 751 C CA . GLN A 1 96 ? 14.911 2.054 -1.172 1.00 90.00 96 GLN A CA 1
ATOM 752 C C . GLN A 1 96 ? 14.823 2.557 -2.621 1.00 90.00 96 GLN A C 1
ATOM 754 O O . GLN A 1 96 ? 15.596 2.103 -3.465 1.00 90.00 96 GLN A O 1
ATOM 759 N N . VAL A 1 97 ? 13.956 3.536 -2.904 1.00 91.75 97 VAL A N 1
ATOM 760 C CA . VAL A 1 97 ? 13.870 4.195 -4.221 1.00 91.75 97 VAL A CA 1
ATOM 761 C C . VAL A 1 97 ? 15.223 4.771 -4.649 1.00 91.75 97 VAL A C 1
ATOM 763 O O . VAL A 1 97 ? 15.669 4.522 -5.773 1.00 91.75 97 VAL A O 1
ATOM 766 N N . GLY A 1 98 ? 15.886 5.513 -3.755 1.00 89.81 98 GLY A N 1
ATOM 767 C CA . GLY A 1 98 ? 17.199 6.106 -4.024 1.00 89.81 98 GLY A CA 1
ATOM 768 C C . GLY A 1 98 ? 18.289 5.056 -4.251 1.00 89.81 98 GLY A C 1
ATOM 769 O O . GLY A 1 98 ? 19.104 5.193 -5.161 1.00 89.81 98 GLY A O 1
ATOM 770 N N . ARG A 1 99 ? 18.267 3.964 -3.476 1.00 87.50 99 ARG A N 1
ATOM 771 C CA . ARG A 1 99 ? 19.222 2.852 -3.591 1.00 87.50 99 ARG A CA 1
ATOM 772 C C . ARG A 1 99 ? 19.099 2.098 -4.916 1.00 87.50 99 ARG A C 1
ATOM 774 O O . ARG A 1 99 ? 20.116 1.709 -5.480 1.00 87.50 99 ARG A O 1
ATOM 781 N N . PHE A 1 100 ? 17.884 1.883 -5.418 1.00 81.62 100 PHE A N 1
ATOM 782 C CA . PHE A 1 100 ? 17.632 1.136 -6.659 1.00 81.62 100 PHE A CA 1
ATOM 783 C C . PHE A 1 100 ? 17.635 2.019 -7.917 1.00 81.62 100 PHE A C 1
ATOM 785 O O . PHE A 1 100 ? 16.918 1.742 -8.880 1.00 81.62 100 PHE A O 1
ATOM 792 N N . GLY A 1 101 ? 18.437 3.089 -7.920 1.00 68.62 101 GLY A N 1
ATOM 793 C CA . GLY A 1 101 ? 18.713 3.872 -9.123 1.00 68.62 101 GLY A CA 1
ATOM 794 C C . GLY A 1 101 ? 17.487 4.566 -9.717 1.00 68.62 101 GLY A C 1
ATOM 795 O O . GLY A 1 101 ? 17.429 4.745 -10.929 1.00 68.62 101 GLY A O 1
ATOM 796 N N . ASN A 1 102 ? 16.513 4.967 -8.888 1.00 67.94 102 ASN A N 1
ATOM 797 C CA . ASN A 1 102 ? 15.323 5.699 -9.328 1.00 67.94 102 ASN A CA 1
ATOM 798 C C . ASN A 1 102 ? 14.385 4.925 -10.281 1.00 67.94 102 ASN A C 1
ATOM 800 O O . ASN A 1 102 ? 13.771 5.540 -11.153 1.00 67.94 102 ASN A O 1
ATOM 804 N N . ASN A 1 103 ? 14.209 3.609 -10.095 1.00 84.94 103 ASN A N 1
ATOM 805 C CA . ASN A 1 103 ? 13.189 2.839 -10.822 1.00 84.94 103 ASN A CA 1
ATOM 806 C C . ASN A 1 103 ? 11.799 3.500 -10.687 1.00 84.94 103 ASN A C 1
ATOM 808 O O . ASN A 1 103 ? 11.241 3.569 -9.591 1.00 84.94 103 ASN A O 1
ATOM 812 N N . GLN A 1 104 ? 11.231 3.956 -11.808 1.00 90.25 104 GLN A N 1
ATOM 813 C CA . GLN A 1 104 ? 9.949 4.664 -11.819 1.00 90.25 104 GLN A CA 1
ATOM 814 C C . GLN A 1 104 ? 8.793 3.803 -11.294 1.00 90.25 104 GLN A C 1
ATOM 816 O O . GLN A 1 104 ? 7.928 4.317 -10.604 1.00 90.25 104 GLN A O 1
ATOM 821 N N . ALA A 1 105 ? 8.790 2.491 -11.540 1.00 92.19 105 ALA A N 1
ATOM 822 C CA . ALA A 1 105 ? 7.755 1.599 -11.012 1.00 92.19 105 ALA A CA 1
ATOM 823 C C . ALA A 1 105 ? 7.783 1.527 -9.482 1.00 92.19 105 ALA A C 1
ATOM 825 O O . ALA A 1 105 ? 6.738 1.509 -8.836 1.00 92.19 105 ALA A O 1
ATOM 82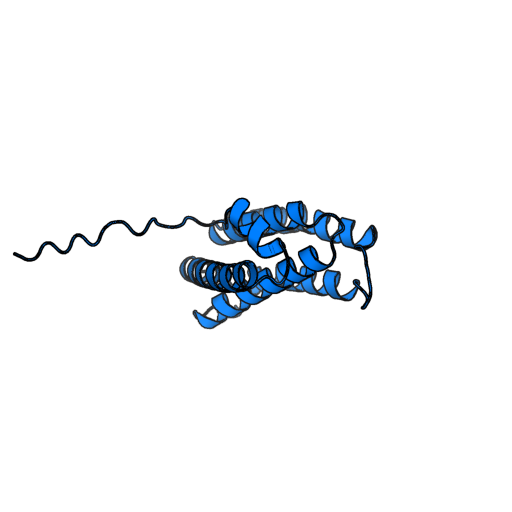6 N N . LEU A 1 106 ? 8.990 1.512 -8.905 1.00 92.88 106 LEU A N 1
ATOM 827 C CA . LEU A 1 106 ? 9.165 1.540 -7.457 1.00 92.88 106 LEU A CA 1
ATOM 828 C C . LEU A 1 106 ? 8.713 2.886 -6.884 1.00 92.88 106 LEU A C 1
ATOM 830 O O . LEU A 1 106 ? 8.055 2.899 -5.852 1.00 92.88 106 LEU A O 1
ATOM 834 N N . LYS A 1 107 ? 9.018 4.000 -7.564 1.00 93.38 107 LYS A N 1
ATOM 835 C CA . LYS A 1 107 ? 8.521 5.332 -7.183 1.00 93.38 107 LYS A CA 1
ATOM 836 C C . LYS A 1 107 ? 7.001 5.379 -7.168 1.00 93.38 107 LYS A C 1
ATOM 838 O O . LYS A 1 107 ? 6.432 5.725 -6.145 1.00 93.38 107 LYS A O 1
ATOM 843 N N . ASP A 1 108 ? 6.366 4.948 -8.253 1.00 93.81 108 ASP A N 1
ATOM 844 C CA . ASP A 1 108 ? 4.909 4.958 -8.389 1.00 93.81 108 ASP A CA 1
ATOM 845 C C . ASP A 1 108 ? 4.226 4.093 -7.299 1.00 93.81 108 ASP A C 1
ATOM 847 O O . ASP A 1 108 ? 3.189 4.467 -6.742 1.00 93.81 108 ASP A O 1
ATOM 851 N N . LEU A 1 109 ? 4.817 2.935 -6.962 1.00 95.62 109 LEU A N 1
ATOM 852 C CA . LEU A 1 109 ? 4.361 2.104 -5.843 1.00 95.62 109 LEU A CA 1
ATOM 853 C C . LEU A 1 109 ? 4.526 2.837 -4.506 1.00 95.62 109 LEU A C 1
ATOM 855 O O . LEU A 1 109 ? 3.582 2.907 -3.727 1.00 95.62 109 LEU A O 1
ATOM 859 N N . VAL A 1 110 ? 5.703 3.406 -4.241 1.00 95.44 110 VAL A N 1
ATOM 860 C CA . VAL A 1 110 ? 5.991 4.119 -2.988 1.00 95.44 110 VAL A CA 1
ATOM 861 C C . VAL A 1 110 ? 5.121 5.363 -2.824 1.00 95.44 110 VAL A C 1
ATOM 863 O O . VAL A 1 110 ? 4.690 5.641 -1.708 1.00 95.44 110 VAL A O 1
ATOM 866 N N . GLU A 1 111 ? 4.814 6.083 -3.899 1.00 96.12 111 GLU A N 1
ATOM 867 C CA . GLU A 1 111 ? 3.876 7.209 -3.892 1.00 96.12 111 GLU A CA 1
ATOM 868 C C . GLU A 1 111 ? 2.468 6.751 -3.502 1.00 96.12 111 GLU A C 1
ATOM 870 O O . GLU A 1 111 ? 1.864 7.335 -2.604 1.00 96.12 111 GLU A O 1
ATOM 875 N N . THR A 1 112 ? 1.988 5.652 -4.097 1.00 97.31 112 THR A N 1
ATOM 876 C CA . THR A 1 112 ? 0.697 5.038 -3.746 1.00 97.31 112 THR A CA 1
ATOM 877 C C . THR A 1 112 ? 0.649 4.644 -2.266 1.00 97.31 112 THR A C 1
ATOM 879 O O . THR A 1 112 ? -0.272 5.033 -1.550 1.00 97.31 112 THR A O 1
ATOM 882 N N . LEU A 1 113 ? 1.656 3.905 -1.785 1.00 97.94 113 LEU A N 1
ATOM 883 C CA . LEU A 1 113 ? 1.710 3.434 -0.397 1.00 97.94 113 LEU A CA 1
ATOM 884 C C . LEU A 1 113 ? 1.859 4.594 0.593 1.00 97.94 113 LEU A C 1
ATOM 886 O O . LEU A 1 113 ? 1.237 4.580 1.648 1.00 97.94 113 LEU A O 1
ATOM 890 N N . SER A 1 114 ? 2.651 5.614 0.258 1.00 97.94 114 SER A N 1
ATOM 891 C CA . SER A 1 114 ? 2.837 6.789 1.118 1.00 97.94 114 SER A CA 1
ATOM 892 C C . SER A 1 114 ? 1.551 7.598 1.253 1.00 97.94 114 SER A C 1
ATOM 894 O O . SER A 1 114 ? 1.215 8.007 2.360 1.00 97.94 114 SER A O 1
ATOM 896 N N . ALA A 1 115 ? 0.822 7.791 0.149 1.00 98.12 115 ALA A N 1
ATOM 897 C CA . ALA A 1 115 ? -0.469 8.470 0.167 1.00 98.12 115 ALA A CA 1
ATOM 898 C C . ALA A 1 115 ? -1.516 7.676 0.961 1.00 98.12 115 ALA A C 1
ATOM 900 O O . ALA A 1 115 ? -2.283 8.268 1.713 1.00 98.12 115 ALA A O 1
ATOM 901 N N . ALA A 1 116 ? -1.521 6.344 0.846 1.00 98.19 116 ALA A N 1
ATOM 902 C CA . ALA A 1 116 ? -2.394 5.495 1.650 1.00 98.19 116 ALA A CA 1
ATOM 903 C C . ALA A 1 116 ? -2.058 5.600 3.148 1.00 98.19 116 ALA A C 1
ATOM 905 O O . ALA A 1 116 ? -2.960 5.787 3.958 1.00 98.19 116 ALA A O 1
ATOM 906 N N . ILE A 1 117 ? -0.768 5.579 3.509 1.00 98.38 117 ILE A N 1
ATOM 907 C CA . ILE A 1 117 ? -0.304 5.750 4.895 1.00 98.38 117 ILE A CA 1
ATOM 908 C C . ILE A 1 117 ? -0.804 7.064 5.508 1.00 98.38 117 ILE A C 1
ATOM 910 O O . ILE A 1 117 ? -1.246 7.071 6.656 1.00 98.38 117 ILE A O 1
ATOM 914 N N . ASP A 1 118 ? -0.783 8.161 4.748 1.00 97.94 118 ASP A N 1
ATOM 915 C CA . ASP A 1 118 ? -1.239 9.472 5.228 1.00 97.94 118 ASP A CA 1
ATOM 916 C C . ASP A 1 118 ? -2.751 9.523 5.523 1.00 97.94 118 ASP A C 1
ATOM 918 O O . ASP A 1 118 ? -3.200 10.380 6.284 1.00 97.94 118 ASP A O 1
ATOM 922 N N . LEU A 1 119 ? -3.541 8.604 4.958 1.00 97.75 119 LEU A N 1
ATOM 923 C CA . LEU A 1 119 ? -4.995 8.536 5.146 1.00 97.75 119 LEU A CA 1
ATOM 924 C C . LEU A 1 119 ? -5.426 7.654 6.331 1.00 97.75 119 LEU A C 1
ATOM 926 O O . LEU A 1 119 ? -6.579 7.750 6.765 1.00 97.75 119 LEU A O 1
ATOM 930 N N . ILE A 1 120 ? -4.530 6.812 6.858 1.00 97.62 120 ILE A N 1
ATOM 931 C CA . ILE A 1 120 ? -4.850 5.836 7.914 1.00 97.62 120 ILE A CA 1
ATOM 932 C C . ILE A 1 120 ? -5.128 6.529 9.254 1.00 97.62 120 ILE A C 1
ATOM 934 O O . ILE A 1 120 ? -6.147 6.263 9.885 1.00 97.62 120 ILE A O 1
ATOM 938 N N . GLY A 1 121 ? -4.254 7.443 9.687 1.00 96.12 121 GLY A N 1
ATOM 939 C CA . GLY A 1 121 ? -4.361 8.053 11.016 1.00 96.12 121 GLY A CA 1
ATOM 940 C C . GLY A 1 121 ? -4.198 7.020 12.140 1.00 96.12 121 GLY A C 1
ATOM 941 O O . GLY A 1 121 ? -3.206 6.292 12.172 1.00 96.12 121 GLY A O 1
ATOM 942 N N . ASP A 1 122 ? -5.157 6.972 13.067 1.00 96.94 122 ASP A N 1
ATOM 943 C CA . ASP A 1 122 ? -5.239 5.981 14.149 1.00 96.94 122 ASP A CA 1
ATOM 944 C C . ASP A 1 122 ? -6.310 4.900 13.905 1.00 96.94 122 ASP A C 1
ATOM 946 O O . ASP A 1 122 ? -6.563 4.082 14.790 1.00 96.94 122 ASP A O 1
ATOM 950 N N . ASP A 1 123 ? -6.916 4.883 12.718 1.00 97.19 123 ASP A N 1
ATOM 951 C CA . ASP A 1 123 ? -8.018 3.994 12.359 1.00 97.19 123 ASP A CA 1
ATOM 952 C C . ASP A 1 123 ? -7.501 2.598 11.974 1.00 97.19 123 ASP A C 1
ATOM 954 O O . ASP A 1 123 ? -6.681 2.431 11.064 1.00 97.19 123 ASP A O 1
ATOM 958 N N . VAL A 1 124 ? -7.972 1.587 12.704 1.00 96.31 124 VAL A N 1
ATOM 959 C CA . VAL A 1 124 ? -7.545 0.191 12.547 1.00 96.31 124 VAL A CA 1
ATOM 960 C C . VAL 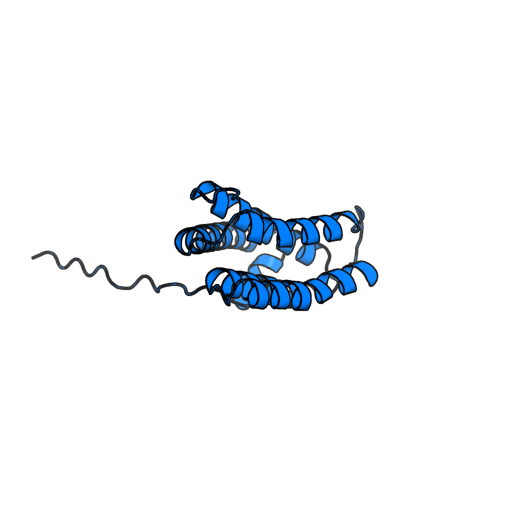A 1 124 ? -8.092 -0.422 11.261 1.00 96.31 124 VAL A C 1
ATOM 962 O O . VAL A 1 124 ? -7.362 -1.138 10.578 1.00 96.31 124 VAL A O 1
ATOM 965 N N . GLU A 1 125 ? -9.323 -0.091 10.878 1.00 95.50 125 GLU A N 1
ATOM 966 C CA . GLU A 1 125 ? -9.952 -0.631 9.669 1.00 95.50 125 GLU A CA 1
ATOM 967 C C . GLU A 1 125 ? -9.306 -0.059 8.409 1.00 95.50 125 GLU A C 1
ATOM 969 O O . GLU A 1 125 ? -9.040 -0.783 7.446 1.00 95.50 125 GLU A O 1
ATOM 974 N N . ARG A 1 126 ? -8.934 1.227 8.434 1.00 97.19 126 ARG A N 1
ATOM 975 C CA . ARG A 1 126 ? -8.117 1.823 7.365 1.00 97.19 126 ARG A CA 1
ATOM 976 C C . ARG A 1 126 ? -6.767 1.144 7.243 1.00 97.19 126 ARG A C 1
ATOM 978 O O . ARG A 1 126 ? -6.274 0.950 6.133 1.00 97.19 126 ARG A O 1
ATOM 985 N N . PHE A 1 127 ? -6.148 0.802 8.368 1.00 97.69 127 PHE A N 1
ATOM 986 C CA . PHE A 1 127 ? -4.879 0.094 8.350 1.00 97.69 127 PHE A CA 1
ATOM 987 C C . PHE A 1 127 ? -5.019 -1.311 7.755 1.00 97.69 127 PHE A C 1
ATOM 989 O O . PHE A 1 127 ? -4.221 -1.657 6.888 1.00 97.69 127 PHE A O 1
ATOM 996 N N . HIS A 1 128 ? -6.047 -2.077 8.126 1.00 96.44 128 HIS A N 1
ATOM 997 C CA . HIS A 1 128 ? -6.314 -3.380 7.506 1.00 96.44 128 HIS A CA 1
ATOM 998 C C . HIS A 1 128 ? -6.613 -3.251 6.007 1.00 96.44 128 HIS A C 1
ATOM 1000 O O . HIS A 1 128 ? -5.969 -3.918 5.204 1.00 96.44 128 HIS A O 1
ATOM 1006 N N . SER A 1 129 ? -7.452 -2.291 5.607 1.00 97.62 129 SER A N 1
ATOM 1007 C CA . SER A 1 129 ? -7.734 -2.005 4.190 1.00 97.62 129 SER A CA 1
ATOM 1008 C C . SER A 1 129 ? -6.461 -1.658 3.399 1.00 97.62 129 SER A C 1
ATOM 1010 O O . SER A 1 129 ? -6.313 -2.020 2.230 1.00 97.62 129 SER A O 1
ATOM 1012 N N . PHE A 1 130 ? -5.504 -0.965 4.027 1.00 98.25 130 PHE A N 1
ATOM 1013 C CA . PHE A 1 130 ? -4.187 -0.700 3.445 1.00 98.25 130 PHE A CA 1
ATOM 1014 C C . PHE A 1 130 ? -3.349 -1.976 3.287 1.00 98.25 130 PHE A C 1
ATOM 1016 O O . PHE A 1 130 ? -2.703 -2.150 2.248 1.00 98.25 130 PHE A O 1
ATOM 1023 N N . VAL A 1 131 ? -3.346 -2.857 4.293 1.00 97.94 131 VAL A N 1
ATOM 1024 C CA . VAL A 1 131 ? -2.655 -4.151 4.215 1.00 97.94 131 VAL A CA 1
ATOM 1025 C C . VAL A 1 131 ? -3.242 -4.994 3.084 1.00 97.94 131 VAL A C 1
ATOM 1027 O O . VAL A 1 131 ? -2.475 -5.485 2.252 1.00 97.94 131 VAL A O 1
ATOM 1030 N N . ASP A 1 132 ? -4.568 -5.085 2.998 1.00 98.00 132 ASP A N 1
ATOM 1031 C CA . ASP A 1 132 ? -5.284 -5.841 1.968 1.00 98.00 132 ASP A CA 1
ATOM 1032 C C . ASP A 1 132 ? -5.002 -5.299 0.569 1.00 98.00 132 ASP A C 1
ATOM 1034 O O . ASP A 1 132 ? -4.687 -6.060 -0.350 1.00 98.00 132 ASP A O 1
ATOM 1038 N N . LEU A 1 133 ? -5.029 -3.972 0.401 1.00 98.31 133 LEU A N 1
ATOM 1039 C CA . LEU A 1 133 ? -4.652 -3.331 -0.857 1.00 98.31 133 LEU A CA 1
ATOM 1040 C C . LEU A 1 133 ? -3.226 -3.726 -1.259 1.00 98.31 133 LEU A C 1
ATOM 1042 O O . LEU A 1 133 ? -2.978 -4.083 -2.414 1.00 98.31 133 LEU A O 1
ATOM 1046 N N . PHE A 1 134 ? -2.275 -3.668 -0.324 1.00 98.19 134 PHE A N 1
ATOM 1047 C CA . PHE A 1 134 ? -0.884 -3.974 -0.634 1.00 98.19 134 PHE A CA 1
ATOM 1048 C C . PHE A 1 134 ? -0.664 -5.466 -0.927 1.00 98.19 134 PHE A C 1
ATOM 1050 O O . PHE A 1 134 ? 0.067 -5.819 -1.860 1.00 98.19 134 PHE A O 1
ATOM 1057 N N . GLU A 1 135 ? -1.334 -6.348 -0.191 1.00 98.00 135 GLU A N 1
ATOM 1058 C CA . GLU A 1 135 ? -1.331 -7.781 -0.467 1.00 98.00 135 GLU A CA 1
ATOM 1059 C C . GLU A 1 135 ? -1.911 -8.089 -1.849 1.00 98.00 135 GLU A C 1
ATOM 1061 O O . GLU A 1 135 ? -1.286 -8.818 -2.625 1.00 98.00 135 GLU A O 1
ATOM 1066 N N . ALA A 1 136 ? -3.048 -7.486 -2.201 1.00 98.00 136 ALA A N 1
ATOM 1067 C CA . ALA A 1 136 ? -3.674 -7.663 -3.502 1.00 98.00 136 ALA A CA 1
ATOM 1068 C C . ALA A 1 136 ? -2.749 -7.196 -4.640 1.00 98.00 136 ALA A C 1
ATOM 1070 O O . ALA A 1 136 ? -2.580 -7.914 -5.628 1.00 98.00 136 ALA A O 1
ATOM 1071 N N . ILE A 1 137 ? -2.070 -6.049 -4.492 1.00 97.50 137 ILE A N 1
ATOM 1072 C CA . ILE A 1 137 ? -1.077 -5.567 -5.472 1.00 97.50 137 ILE A CA 1
ATOM 1073 C C . ILE A 1 137 ? 0.042 -6.600 -5.667 1.00 97.50 137 ILE A C 1
ATOM 1075 O O . ILE A 1 137 ? 0.420 -6.907 -6.803 1.00 97.50 137 ILE A O 1
ATOM 1079 N N . LEU A 1 138 ? 0.580 -7.154 -4.574 1.00 96.12 138 LEU A N 1
ATOM 1080 C CA . LEU A 1 138 ? 1.621 -8.183 -4.627 1.00 96.12 138 LEU A CA 1
ATOM 1081 C C . LEU A 1 138 ? 1.108 -9.478 -5.279 1.00 96.12 138 LEU A C 1
ATOM 1083 O O . LEU A 1 138 ? 1.834 -10.099 -6.062 1.00 96.12 138 LEU A O 1
ATOM 1087 N N . ALA A 1 139 ? -0.123 -9.887 -4.974 1.00 96.44 139 ALA A N 1
ATOM 1088 C CA . ALA A 1 139 ? -0.754 -11.071 -5.545 1.00 96.44 139 ALA A CA 1
ATOM 1089 C C . ALA A 1 139 ? -0.938 -10.931 -7.062 1.00 96.44 139 ALA A C 1
ATOM 1091 O O . ALA A 1 139 ? -0.507 -11.811 -7.811 1.00 96.44 139 ALA A O 1
ATOM 1092 N N . TYR A 1 140 ? -1.475 -9.801 -7.530 1.00 97.31 140 TYR A N 1
ATOM 1093 C CA . TYR A 1 140 ? -1.638 -9.535 -8.958 1.00 97.31 140 TYR A CA 1
ATOM 1094 C C . TYR A 1 140 ? -0.301 -9.389 -9.683 1.00 97.31 140 TYR A C 1
ATOM 1096 O O . TYR A 1 140 ? -0.122 -9.954 -10.761 1.00 97.31 140 TYR A O 1
ATOM 1104 N N . HIS A 1 141 ? 0.691 -8.724 -9.084 1.00 95.56 141 HIS A N 1
ATOM 1105 C CA . HIS A 1 141 ? 2.046 -8.680 -9.646 1.00 95.56 141 HIS A CA 1
ATOM 1106 C C . HIS A 1 141 ? 2.609 -10.087 -9.901 1.00 95.56 141 HIS A C 1
ATOM 1108 O O . HIS A 1 141 ? 3.133 -10.357 -10.988 1.00 95.56 141 HIS A O 1
ATOM 1114 N N . ARG A 1 142 ? 2.439 -11.012 -8.944 1.00 94.00 142 ARG A N 1
ATOM 1115 C CA . ARG A 1 142 ? 2.823 -12.423 -9.119 1.00 94.00 142 ARG A CA 1
ATOM 1116 C C . ARG A 1 142 ? 1.988 -13.134 -10.175 1.00 94.00 142 ARG A C 1
ATOM 1118 O O . ARG A 1 142 ? 2.565 -13.847 -10.994 1.00 94.00 142 ARG A O 1
ATOM 1125 N N . PHE A 1 143 ? 0.672 -12.932 -10.183 1.00 95.50 143 PHE A N 1
ATOM 1126 C CA . PHE A 1 143 ? -0.234 -13.499 -11.186 1.00 95.50 143 PHE A CA 1
ATOM 1127 C C . PHE A 1 143 ? 0.207 -13.141 -12.614 1.00 95.50 143 PHE A C 1
ATOM 1129 O O . PHE A 1 143 ? 0.266 -14.009 -13.481 1.00 95.50 143 PHE A O 1
ATOM 1136 N N . TYR A 1 144 ? 0.648 -11.900 -12.839 1.00 96.06 144 TYR A N 1
ATOM 1137 C CA . TYR A 1 144 ? 1.175 -11.446 -14.130 1.00 96.06 144 TYR A CA 1
ATOM 1138 C C . TYR A 1 144 ? 2.608 -11.908 -14.449 1.00 96.06 144 TYR A C 1
ATOM 1140 O O . TYR A 1 144 ? 3.198 -11.473 -15.444 1.00 96.06 144 TYR A O 1
ATOM 1148 N N . GLY A 1 145 ? 3.177 -12.808 -13.643 1.00 90.25 145 GLY A N 1
ATOM 1149 C CA . GLY A 1 145 ? 4.484 -13.418 -13.877 1.00 90.25 145 GLY A CA 1
ATOM 1150 C C . GLY A 1 145 ? 5.647 -12.715 -13.179 1.00 90.25 145 GLY A C 1
ATOM 1151 O O . GLY A 1 145 ? 6.799 -12.935 -13.556 1.00 90.25 145 GLY A O 1
ATOM 1152 N N . GLY A 1 146 ? 5.379 -11.882 -12.169 1.00 83.62 146 GLY A N 1
ATOM 1153 C CA . GLY A 1 146 ? 6.405 -11.366 -11.269 1.00 83.62 146 GLY A CA 1
ATOM 1154 C C . GLY A 1 146 ? 7.165 -12.510 -10.592 1.00 83.62 146 GLY A C 1
ATOM 1155 O O . GLY A 1 146 ? 6.604 -13.258 -9.794 1.00 83.62 146 GLY A O 1
ATOM 1156 N N . ARG A 1 147 ? 8.454 -12.672 -10.913 1.00 76.88 147 ARG A N 1
ATOM 1157 C CA . ARG A 1 147 ? 9.313 -13.704 -10.306 1.00 76.88 147 ARG A CA 1
ATOM 1158 C C . ARG A 1 147 ? 10.057 -13.165 -9.089 1.00 76.88 147 ARG A C 1
ATOM 1160 O O . ARG A 1 147 ? 10.331 -11.964 -8.985 1.00 76.88 147 ARG A O 1
ATOM 1167 N N . ALA A 1 148 ? 10.361 -14.056 -8.148 1.00 59.44 148 ALA A N 1
ATOM 1168 C CA . ALA A 1 148 ? 11.380 -13.804 -7.142 1.00 59.44 148 ALA A CA 1
ATOM 1169 C C . ALA A 1 148 ? 12.739 -13.943 -7.836 1.00 59.44 148 ALA A C 1
ATOM 1171 O O . ALA A 1 148 ? 13.131 -15.058 -8.164 1.00 59.44 148 ALA A O 1
ATOM 1172 N N . ASN A 1 149 ? 13.389 -12.813 -8.110 1.00 49.34 149 ASN A N 1
ATOM 1173 C CA . ASN A 1 149 ? 14.833 -12.794 -8.315 1.00 49.34 149 ASN A CA 1
ATOM 1174 C C . ASN A 1 149 ? 15.485 -12.596 -6.952 1.00 49.34 149 ASN A C 1
ATOM 1176 O O . ASN A 1 149 ? 15.025 -11.663 -6.236 1.00 49.34 149 ASN A O 1
#

pLDDT: mean 89.43, std 15.54, range [34.5, 98.38]

InterPro domains:
  IPR010149 CRISPR-associated protein, Csm2 Type III-A [PF03750] (32-146)
  IPR010149 CRISPR-associated protein, Csm2 Type III-A [TIGR01870] (52-146)
  IPR010149 CRISPR-associated protein, Csm2 Type III-A [cd09647] (52-145)

Organism: NCBI:txid152260

Foldseek 3Di:
DDDPPPDDPPPPDFDDDLVLLCLLLVFDDPRNVVSLLVNLLVLLLVLVVLVPALVLLVVLLVLLVVLVVVDDPPDAWAPPVSLVSLQVSLVVLVVSCVVVPNSVSSVRVSVNLNSLSVNCHGGPRSSVSSSSSSVSNSVSNVVNPRDHD